Protein AF-A0A7V2LCC2-F1 (afdb_monomer)

Mean predicted aligned error: 16.61 Å

pLDDT: mean 72.64, std 18.18, range [40.62, 97.19]

Secondary structure (DSSP, 8-state):
---HHHHHHHHHHHHHHTT------GGG----EEEPPP-SSEEEEEETTT--EEEEESS-S--HHHHHHHHHHTS--------

Sequence (83 aa):
MRNVLDKVELRKADKAACKKRRRTDEAHCIHYWIIESPDGPTSRGVCKHCGAEKEFRNYVVYSPWEDEIAKSIERPRATADEI

Nearest PDB structures (foldseek):
  5ejk-assembly1_H  TM=6.155E-01  e=1.419E+00  Rous sarcoma virus - Prague C
  7wbx-assembly1_W  TM=4.968E-01  e=1.610E+00  Komagataella phaffii
  6kco-assembly3_E  TM=4.256E-01  e=1.512E+00  Drosophila melanogaster
  8rap-assembly1_Z  TM=5.175E-01  e=2.669E+00  Saccharomyces cerevisiae
  7t3b-assembly1_E  TM=2.706E-01  e=3.899E+00  Homo sapiens

Structure (mmCIF, N/CA/C/O backbone):
data_AF-A0A7V2LCC2-F1
#
_entry.id   AF-A0A7V2LCC2-F1
#
loop_
_atom_site.group_PDB
_atom_site.id
_atom_site.type_symbol
_atom_site.label_atom_id
_atom_site.label_alt_id
_atom_site.label_comp_id
_atom_site.label_asym_id
_atom_site.label_entity_id
_atom_site.label_seq_id
_atom_site.pdbx_PDB_ins_code
_atom_site.Cartn_x
_atom_site.Cartn_y
_atom_site.Cartn_z
_atom_site.occupancy
_atom_site.B_iso_or_equiv
_atom_site.auth_seq_id
_atom_site.auth_comp_id
_atom_site.auth_asym_id
_atom_site.auth_atom_id
_atom_site.pdbx_PDB_model_num
ATOM 1 N N . MET A 1 1 ? -28.946 -26.989 37.540 1.00 49.56 1 MET A N 1
ATOM 2 C CA . MET A 1 1 ? -28.960 -27.488 36.145 1.00 49.56 1 MET A CA 1
ATOM 3 C C . MET A 1 1 ? -28.579 -26.316 35.252 1.00 49.56 1 MET A C 1
ATOM 5 O O . MET A 1 1 ? -29.238 -25.294 35.345 1.00 49.56 1 MET A O 1
ATOM 9 N N . ARG A 1 2 ? -27.472 -26.382 34.498 1.00 55.47 2 ARG A N 1
ATOM 10 C CA . ARG A 1 2 ? -27.054 -25.265 33.625 1.00 55.47 2 ARG A CA 1
ATOM 11 C C . ARG A 1 2 ? -27.818 -25.372 32.305 1.00 55.47 2 ARG A C 1
ATOM 13 O O . ARG A 1 2 ? -27.637 -26.357 31.592 1.00 55.47 2 ARG A O 1
ATOM 20 N N . ASN A 1 3 ? -28.703 -24.412 32.052 1.00 57.69 3 ASN A N 1
ATOM 21 C CA . ASN A 1 3 ? -29.660 -24.418 30.952 1.00 57.69 3 ASN A CA 1
ATOM 22 C C . ASN A 1 3 ? -28.940 -24.289 29.595 1.00 57.69 3 ASN A C 1
ATOM 24 O O . ASN A 1 3 ? -27.961 -23.557 29.452 1.00 57.69 3 ASN A O 1
ATOM 28 N N . VAL A 1 4 ? -29.398 -25.042 28.594 1.00 59.34 4 VAL A N 1
ATOM 29 C CA . VAL A 1 4 ? -28.808 -25.081 27.241 1.00 59.34 4 VAL A CA 1
ATOM 30 C C . VAL A 1 4 ? -29.094 -23.781 26.479 1.00 59.34 4 VAL A C 1
ATOM 32 O O . VAL A 1 4 ? -28.296 -23.383 25.630 1.00 59.34 4 VAL A O 1
ATOM 35 N N . LEU A 1 5 ? -30.181 -23.089 26.832 1.00 57.00 5 LEU A N 1
ATOM 36 C CA . LEU A 1 5 ? -30.596 -21.823 26.224 1.00 57.00 5 LEU A CA 1
ATOM 37 C C . LEU A 1 5 ? -29.607 -20.678 26.519 1.00 57.00 5 LEU A C 1
ATOM 39 O O . LEU A 1 5 ? -29.276 -19.925 25.606 1.00 57.00 5 LEU A O 1
ATOM 43 N N . ASP A 1 6 ? -29.003 -20.651 27.713 1.00 55.34 6 ASP A N 1
ATOM 44 C CA . ASP A 1 6 ? -27.999 -19.644 28.105 1.00 55.34 6 ASP A CA 1
ATOM 45 C C . ASP A 1 6 ? -26.732 -19.711 27.229 1.00 55.34 6 ASP A C 1
ATOM 47 O O . ASP A 1 6 ? -26.094 -18.702 26.928 1.00 55.34 6 ASP A O 1
ATOM 51 N N . LYS A 1 7 ? -26.362 -20.910 26.755 1.00 52.41 7 LYS A N 1
ATOM 52 C CA . LYS A 1 7 ? -25.182 -21.109 25.891 1.00 52.41 7 LYS A CA 1
ATOM 53 C C . LYS A 1 7 ? -25.405 -20.647 24.451 1.00 52.41 7 LYS A C 1
ATOM 55 O O . LYS A 1 7 ? -24.433 -20.351 23.755 1.00 52.41 7 LYS A O 1
ATOM 60 N N . VAL A 1 8 ? -26.654 -20.617 23.984 1.00 53.88 8 VAL A N 1
ATOM 61 C CA . VAL A 1 8 ? -26.993 -20.158 22.628 1.00 53.88 8 VAL A CA 1
ATOM 62 C C . VAL A 1 8 ? -26.928 -18.633 22.553 1.00 53.88 8 VAL A C 1
ATOM 64 O O . VAL A 1 8 ? -26.460 -18.096 21.550 1.00 53.88 8 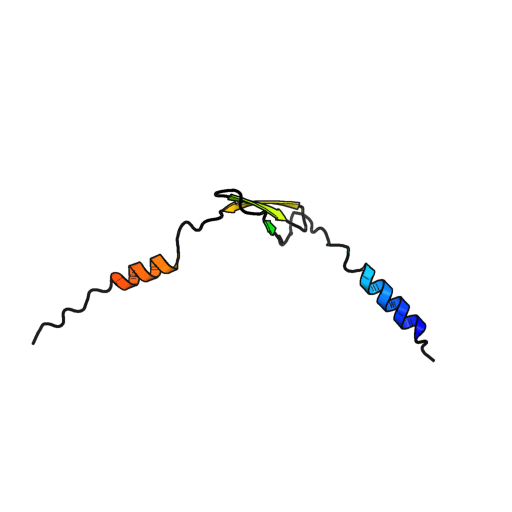VAL A O 1
ATOM 67 N N . GLU A 1 9 ? -27.324 -17.934 23.616 1.00 53.25 9 GLU A N 1
ATOM 68 C CA . GLU A 1 9 ? -27.261 -16.469 23.681 1.00 53.25 9 GLU A CA 1
ATOM 69 C C . GLU A 1 9 ? -25.825 -15.945 23.817 1.00 53.25 9 GLU A C 1
ATOM 71 O O . GLU A 1 9 ? -25.462 -14.979 23.145 1.00 53.25 9 GLU A O 1
ATOM 76 N N . LEU A 1 10 ? -24.960 -16.658 24.549 1.00 48.00 10 LEU A N 1
ATOM 77 C CA . LEU A 1 10 ? -23.524 -16.355 24.617 1.00 48.00 10 LEU A CA 1
ATOM 78 C C . LEU A 1 10 ? -22.839 -16.472 23.240 1.00 48.00 10 LEU A C 1
ATOM 80 O O . LEU A 1 10 ? -22.081 -15.590 22.849 1.00 48.00 10 LEU A O 1
ATOM 84 N N . ARG A 1 11 ? -23.195 -17.484 22.432 1.00 55.03 11 ARG A N 1
ATOM 85 C CA . ARG A 1 11 ? -22.660 -17.648 21.060 1.00 55.03 11 ARG A CA 1
ATOM 86 C C . ARG A 1 11 ? -23.161 -16.593 20.069 1.00 55.03 11 ARG A C 1
ATOM 88 O O . ARG A 1 11 ? -22.504 -16.337 19.058 1.00 55.03 11 ARG A O 1
ATOM 95 N N . LYS A 1 12 ? -24.337 -16.001 20.307 1.00 49.84 12 LYS A N 1
ATOM 96 C CA . LYS A 1 12 ? -24.861 -14.900 19.479 1.00 49.84 12 LYS A CA 1
ATOM 97 C C . LYS A 1 12 ? -24.099 -13.594 19.739 1.00 49.84 12 LYS A C 1
ATOM 99 O O . LYS A 1 12 ? -23.917 -12.823 18.798 1.00 49.84 12 LYS A O 1
ATOM 104 N N . ALA A 1 13 ? -23.581 -13.390 20.953 1.00 46.75 13 ALA A N 1
ATOM 105 C CA . ALA A 1 13 ? -22.714 -12.258 21.287 1.00 46.75 13 ALA A CA 1
ATOM 106 C C . ALA A 1 13 ? -21.338 -12.341 20.589 1.00 46.75 13 ALA A C 1
ATOM 108 O O . ALA A 1 13 ? -20.829 -11.327 20.104 1.00 46.75 13 ALA A O 1
ATOM 109 N N . ASP A 1 14 ? -20.791 -13.548 20.415 1.00 51.69 14 ASP A N 1
ATOM 110 C CA . ASP A 1 14 ? -19.494 -13.758 19.750 1.00 51.69 14 ASP A CA 1
ATOM 111 C C . ASP A 1 14 ? -19.512 -13.402 18.249 1.00 51.69 14 ASP A C 1
ATOM 113 O O . ASP A 1 14 ? -18.507 -12.960 17.687 1.00 51.69 14 ASP A O 1
ATOM 117 N N . LYS A 1 15 ? -20.671 -13.512 17.579 1.00 46.44 15 LYS A N 1
ATOM 118 C CA . LYS A 1 15 ? -20.825 -13.119 16.163 1.00 46.44 15 LYS A CA 1
ATOM 119 C C . LYS A 1 15 ? -20.950 -11.607 15.946 1.00 46.44 15 LYS A C 1
ATOM 121 O O . LYS A 1 15 ? -20.734 -11.142 14.827 1.00 46.44 15 LYS A O 1
ATOM 126 N N . ALA A 1 16 ? -21.235 -10.829 16.990 1.00 45.84 16 ALA A N 1
ATOM 127 C CA . ALA A 1 16 ? -21.227 -9.366 16.928 1.00 45.84 16 ALA A CA 1
ATOM 128 C C . ALA A 1 16 ? -19.828 -8.767 17.191 1.00 45.84 16 ALA A C 1
ATOM 130 O O . ALA A 1 16 ? -19.550 -7.638 16.777 1.00 45.84 16 ALA A O 1
ATOM 131 N N . ALA A 1 17 ? -18.921 -9.525 17.818 1.00 46.59 17 ALA A N 1
ATOM 132 C CA . ALA A 1 17 ? -17.590 -9.057 18.210 1.00 46.59 17 ALA A CA 1
ATOM 133 C C . ALA A 1 17 ? -16.572 -8.986 17.052 1.00 46.59 17 ALA A C 1
ATOM 135 O O . ALA A 1 17 ? -15.636 -8.191 17.102 1.00 46.59 17 ALA A O 1
ATOM 136 N N . CYS A 1 18 ? -16.766 -9.732 15.959 1.00 40.62 18 CYS A N 1
ATOM 137 C CA . CYS A 1 18 ? -15.846 -9.702 14.811 1.00 40.62 18 CYS A CA 1
ATOM 138 C C . CYS A 1 18 ? -15.921 -8.388 13.987 1.00 40.62 18 CYS A C 1
ATOM 140 O O . CYS A 1 18 ? -15.083 -8.145 13.118 1.00 40.62 18 CYS A O 1
ATOM 142 N N . LYS A 1 19 ? -16.899 -7.496 14.235 1.00 53.97 19 LYS A N 1
ATOM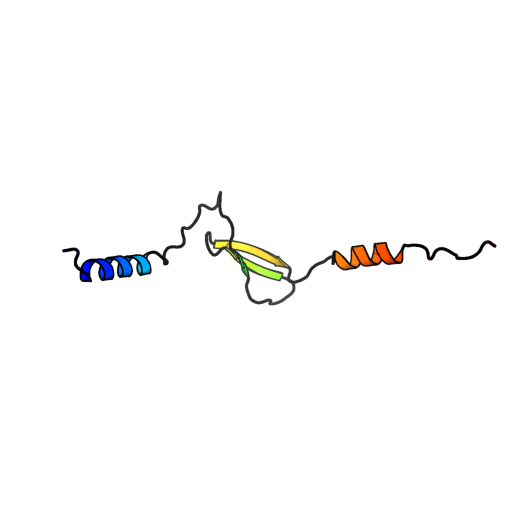 143 C CA . LYS A 1 19 ? -17.198 -6.377 13.316 1.00 53.97 19 LYS A CA 1
ATOM 144 C C . LYS A 1 19 ? -16.496 -5.044 13.603 1.00 53.97 19 LYS A C 1
ATOM 146 O O . LYS A 1 19 ? -16.640 -4.112 12.815 1.00 53.97 19 LYS A O 1
ATOM 151 N N . LYS A 1 20 ? -15.703 -4.914 14.668 1.00 48.19 20 LYS A N 1
ATOM 152 C CA . LYS A 1 20 ? -14.987 -3.656 14.948 1.00 48.19 20 LYS A CA 1
ATOM 153 C C . LYS A 1 20 ? -13.486 -3.841 14.793 1.00 48.19 20 LYS A C 1
ATOM 155 O O . LYS A 1 20 ? -12.778 -4.189 15.731 1.00 48.19 20 LYS A O 1
ATOM 160 N N . ARG A 1 21 ? -12.998 -3.569 13.578 1.00 56.62 21 ARG A N 1
ATOM 161 C CA . ARG A 1 21 ? -11.569 -3.366 13.321 1.00 56.62 21 ARG A CA 1
ATOM 162 C C . ARG A 1 21 ? -11.129 -2.188 14.188 1.00 56.62 21 AR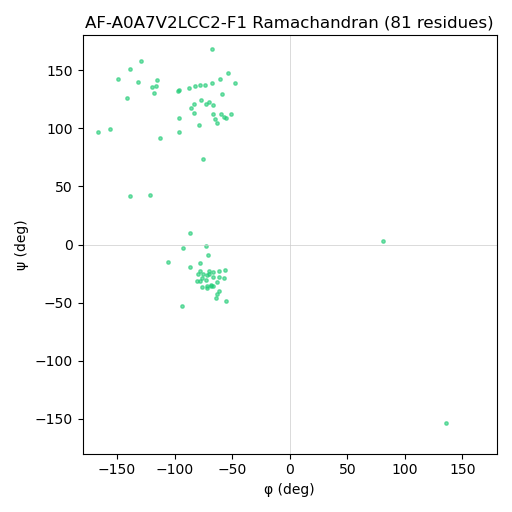G A C 1
ATOM 164 O O . ARG A 1 21 ? -11.585 -1.066 13.986 1.00 56.62 21 ARG A O 1
ATOM 171 N N . ARG A 1 22 ? -10.290 -2.462 15.182 1.00 61.94 22 ARG A N 1
ATOM 172 C CA . ARG A 1 22 ? -9.628 -1.451 16.005 1.00 61.94 22 ARG A CA 1
ATOM 173 C C . ARG A 1 22 ? -8.843 -0.539 15.051 1.00 61.94 22 ARG A C 1
ATOM 175 O O . ARG A 1 22 ? -7.901 -1.006 14.411 1.00 61.94 22 ARG A O 1
ATOM 182 N N . ARG A 1 23 ? -9.291 0.712 14.884 1.00 58.06 23 ARG A N 1
ATOM 183 C CA . ARG A 1 23 ? -8.482 1.763 14.253 1.00 58.06 23 ARG A CA 1
ATOM 184 C C . ARG A 1 23 ? -7.303 1.982 15.189 1.00 58.06 23 ARG A C 1
ATOM 186 O O . ARG A 1 23 ? -7.495 2.391 16.330 1.00 58.06 23 ARG A O 1
ATOM 193 N N . THR A 1 24 ? -6.126 1.546 14.770 1.00 59.12 24 THR A N 1
ATOM 194 C CA . THR A 1 24 ? -4.882 1.847 15.474 1.00 59.12 24 THR A CA 1
ATOM 195 C C . THR A 1 24 ? -4.549 3.304 15.205 1.00 59.12 24 THR A C 1
ATOM 197 O O . THR A 1 24 ? -4.699 3.749 14.069 1.00 59.12 24 THR A O 1
ATOM 200 N N . ASP A 1 25 ? -4.127 4.012 16.246 1.00 61.97 25 ASP A N 1
ATOM 201 C CA . ASP A 1 25 ? -3.537 5.343 16.140 1.00 61.97 25 ASP A CA 1
ATOM 202 C C . ASP A 1 25 ? -2.459 5.365 15.039 1.00 61.97 25 ASP A C 1
ATOM 204 O O . ASP A 1 25 ? -1.721 4.383 14.880 1.00 61.97 25 ASP A O 1
ATOM 208 N N . GLU A 1 26 ? -2.407 6.439 14.246 1.00 62.28 26 GLU A N 1
ATOM 209 C CA . GLU A 1 26 ? -1.487 6.565 13.106 1.00 62.28 26 GLU A CA 1
ATOM 210 C C . GLU A 1 26 ? -0.020 6.394 13.517 1.00 62.28 26 GLU A C 1
ATOM 212 O O . GLU A 1 26 ? 0.761 5.854 12.736 1.00 62.28 26 GLU A O 1
ATOM 217 N N . ALA A 1 27 ? 0.340 6.738 14.760 1.00 70.94 27 ALA A N 1
ATOM 218 C CA . ALA A 1 27 ? 1.714 6.636 15.242 1.00 70.94 27 ALA A CA 1
ATOM 219 C C . ALA A 1 27 ? 2.234 5.188 15.355 1.00 70.94 27 ALA A C 1
ATOM 221 O O . ALA A 1 27 ? 3.442 4.971 15.309 1.00 70.94 27 ALA A O 1
ATOM 222 N N . HIS A 1 28 ? 1.354 4.184 15.485 1.00 80.50 28 HIS A N 1
ATOM 223 C CA . HIS A 1 28 ? 1.744 2.777 15.683 1.00 80.50 28 HIS A CA 1
ATOM 224 C C . HIS A 1 28 ? 0.883 1.800 14.865 1.00 80.50 28 HIS A C 1
ATOM 226 O O . HIS A 1 28 ? 0.454 0.750 15.358 1.00 80.50 28 HIS A O 1
ATOM 232 N N . CYS A 1 29 ? 0.581 2.138 13.610 1.00 87.44 29 CYS A N 1
ATOM 233 C CA . CYS A 1 29 ? -0.188 1.252 12.740 1.00 87.44 29 CYS A CA 1
ATOM 234 C C . CYS A 1 29 ? 0.702 0.194 12.064 1.00 87.44 29 CYS A C 1
ATOM 236 O O . CYS A 1 29 ? 1.588 0.513 11.276 1.00 87.44 29 CYS A O 1
ATOM 238 N N . ILE A 1 30 ? 0.409 -1.092 12.295 1.00 91.50 30 ILE A N 1
ATOM 239 C CA . ILE A 1 30 ? 0.879 -2.168 11.409 1.00 91.50 30 ILE A CA 1
ATOM 240 C C . ILE A 1 30 ? -0.046 -2.179 10.192 1.00 91.50 30 ILE A C 1
ATOM 242 O O . ILE A 1 30 ? -1.194 -2.629 10.262 1.00 91.50 30 ILE A O 1
ATOM 246 N N . HIS A 1 31 ? 0.436 -1.628 9.082 1.00 93.56 31 HIS A N 1
ATOM 247 C CA . HIS A 1 31 ? -0.409 -1.388 7.923 1.00 93.56 31 HIS A CA 1
ATOM 248 C C . HIS A 1 31 ? -0.774 -2.682 7.187 1.00 93.56 31 HIS A C 1
ATOM 250 O O . HIS A 1 31 ? 0.082 -3.392 6.663 1.00 93.56 31 HIS A O 1
ATOM 256 N N . TYR A 1 32 ? -2.079 -2.942 7.092 1.00 94.25 32 TYR A N 1
ATOM 257 C CA . TYR A 1 32 ? -2.649 -3.934 6.182 1.00 94.25 32 TYR A CA 1
ATOM 258 C C . TYR A 1 32 ? -3.110 -3.213 4.916 1.00 94.25 32 TYR A C 1
ATOM 260 O O . TYR A 1 32 ? -4.191 -2.611 4.903 1.00 94.25 32 TYR A O 1
ATOM 268 N N . TRP A 1 33 ? -2.268 -3.229 3.887 1.00 95.69 33 TRP A N 1
ATOM 269 C CA . TRP A 1 33 ? -2.504 -2.520 2.633 1.00 95.69 33 TRP A CA 1
ATOM 270 C C . TRP A 1 33 ? -3.514 -3.257 1.754 1.00 95.69 33 TRP A C 1
ATOM 272 O O . TRP A 1 33 ? -3.327 -4.425 1.423 1.00 95.69 33 TRP A O 1
ATOM 282 N N . ILE A 1 34 ? -4.581 -2.559 1.369 1.00 96.56 34 ILE A N 1
ATOM 283 C CA . ILE A 1 34 ? -5.467 -2.957 0.276 1.00 96.56 34 ILE A CA 1
ATOM 284 C C . ILE A 1 34 ? -4.993 -2.207 -0.958 1.00 96.56 34 ILE A C 1
ATOM 286 O O . ILE A 1 34 ? -5.139 -0.989 -1.007 1.00 96.56 34 ILE A O 1
ATOM 290 N N . ILE A 1 35 ? -4.397 -2.919 -1.908 1.00 96.75 35 ILE A N 1
ATOM 291 C CA . ILE A 1 35 ? -3.880 -2.350 -3.155 1.00 96.75 35 ILE A CA 1
ATOM 292 C C . ILE A 1 35 ? -4.948 -2.531 -4.233 1.00 96.75 35 ILE A C 1
ATOM 294 O O . ILE A 1 35 ? -5.553 -3.603 -4.323 1.00 96.75 35 ILE A O 1
ATOM 298 N N . GLU A 1 36 ? -5.227 -1.470 -4.986 1.00 96.12 36 GLU A N 1
ATOM 299 C CA . GLU A 1 36 ? -6.201 -1.504 -6.079 1.00 96.12 36 GLU A CA 1
ATOM 300 C C . GLU A 1 36 ? -5.736 -2.393 -7.244 1.00 96.12 36 GLU A C 1
ATOM 302 O O . GLU A 1 36 ? -4.591 -2.849 -7.297 1.00 96.12 36 GLU A O 1
ATOM 307 N N . SER A 1 37 ? -6.653 -2.678 -8.171 1.00 95.75 37 SER A N 1
ATOM 308 C CA . SER A 1 37 ? -6.303 -3.371 -9.409 1.00 95.75 37 SER A CA 1
ATOM 309 C C . SER A 1 37 ? -5.282 -2.552 -10.205 1.00 95.75 37 SER A C 1
ATOM 311 O O . SER A 1 37 ? -5.387 -1.328 -10.231 1.00 95.75 37 SER A O 1
ATOM 313 N N . PRO A 1 38 ? -4.313 -3.201 -10.866 1.00 93.75 38 PRO A N 1
ATOM 314 C CA . PRO A 1 38 ? -3.275 -2.482 -11.587 1.00 93.75 38 PRO A CA 1
ATOM 315 C C . PRO A 1 38 ? -3.866 -1.724 -12.783 1.00 93.75 38 PRO A C 1
ATOM 317 O O . PRO A 1 38 ? -4.413 -2.346 -13.691 1.00 93.75 38 PRO A O 1
ATOM 320 N N . ASP A 1 39 ? -3.699 -0.400 -12.790 1.00 88.94 39 ASP A N 1
ATOM 321 C CA . ASP A 1 39 ? -4.064 0.500 -13.898 1.00 88.94 39 ASP A CA 1
ATOM 322 C C . ASP A 1 39 ? -2.829 1.271 -14.403 1.00 88.94 39 ASP A C 1
ATOM 324 O O . ASP A 1 39 ? -2.841 2.479 -14.613 1.00 88.94 39 ASP A O 1
ATOM 328 N N . GLY A 1 40 ? -1.696 0.572 -14.538 1.00 91.94 40 GLY A N 1
ATOM 329 C CA . GLY A 1 40 ? -0.454 1.157 -15.049 1.00 91.94 40 GLY A CA 1
ATOM 330 C C . GLY A 1 40 ? 0.800 0.776 -14.255 1.00 91.94 40 GLY A C 1
ATOM 331 O O . GLY A 1 40 ? 0.853 -0.309 -13.670 1.00 91.94 40 GLY A O 1
ATOM 332 N N . PRO A 1 41 ? 1.850 1.623 -14.259 1.00 94.31 41 PRO A N 1
ATOM 333 C CA . PRO A 1 41 ? 3.133 1.315 -13.618 1.00 94.31 41 PRO A CA 1
ATOM 334 C C . PRO A 1 41 ? 3.052 1.312 -12.087 1.00 94.31 41 PRO A C 1
ATOM 336 O O . PRO A 1 41 ? 3.877 0.671 -11.427 1.00 94.31 41 PRO A O 1
ATOM 339 N N . THR A 1 42 ? 2.064 2.006 -11.523 1.00 96.38 42 THR A N 1
ATOM 340 C CA . THR A 1 42 ? 1.819 2.088 -10.087 1.00 96.38 42 THR A CA 1
ATOM 341 C C . THR A 1 42 ? 0.362 1.779 -9.753 1.00 96.38 42 THR A C 1
ATOM 343 O O . THR A 1 42 ? -0.516 1.862 -10.607 1.00 96.38 42 THR A O 1
ATOM 346 N N . SER A 1 43 ? 0.127 1.375 -8.508 1.00 97.19 43 SER A N 1
ATOM 347 C CA . SER A 1 43 ? -1.195 1.155 -7.922 1.00 97.19 43 SER A CA 1
ATOM 348 C C . SER A 1 43 ? -1.260 1.855 -6.571 1.00 97.19 43 SER A C 1
ATOM 350 O O . SER A 1 43 ? -0.309 1.796 -5.780 1.00 97.19 43 SER A O 1
ATOM 352 N N . ARG A 1 44 ? -2.388 2.482 -6.258 1.00 97.00 44 ARG A N 1
ATOM 353 C CA . ARG A 1 44 ? -2.640 3.045 -4.930 1.00 97.00 44 ARG A CA 1
ATOM 354 C C . ARG A 1 44 ? -3.021 1.944 -3.947 1.00 97.00 44 ARG A C 1
ATOM 356 O O . ARG A 1 44 ? -3.832 1.063 -4.234 1.00 97.00 44 ARG A O 1
ATOM 363 N N . GLY A 1 45 ? -2.460 2.024 -2.749 1.00 96.75 45 GLY A N 1
ATOM 364 C CA . GLY A 1 45 ? -2.819 1.184 -1.620 1.00 96.75 45 GLY A CA 1
ATOM 365 C C . GLY A 1 45 ? -3.335 2.002 -0.448 1.00 96.75 45 GLY A C 1
ATOM 366 O O . GLY A 1 45 ? -2.732 3.005 -0.075 1.00 96.75 45 GLY A O 1
ATOM 367 N N . VAL A 1 46 ? -4.423 1.537 0.166 1.00 96.44 46 VAL A N 1
ATOM 368 C CA . VAL A 1 46 ? -5.026 2.155 1.354 1.00 96.44 46 VAL A CA 1
ATOM 369 C C . VAL A 1 46 ? -4.978 1.175 2.519 1.00 96.44 46 VAL A C 1
ATOM 371 O O . VAL A 1 46 ? -5.371 0.009 2.403 1.00 96.44 46 VAL A O 1
ATOM 374 N N . CYS A 1 47 ? -4.495 1.624 3.674 1.00 95.19 47 CYS A N 1
ATOM 375 C CA . CYS A 1 47 ? -4.468 0.800 4.871 1.00 95.19 47 CYS A CA 1
ATOM 376 C C . CYS A 1 47 ? -5.891 0.577 5.389 1.00 95.19 47 CYS A C 1
ATOM 378 O O . CYS A 1 47 ? -6.584 1.515 5.780 1.00 95.19 47 CYS A O 1
ATOM 380 N N . LYS A 1 48 ? -6.308 -0.686 5.520 1.00 91.50 48 LYS A N 1
ATOM 381 C CA . LYS A 1 48 ? -7.654 -1.030 6.011 1.00 91.50 48 LYS A CA 1
ATOM 382 C C . LYS A 1 48 ? -7.911 -0.538 7.447 1.00 91.50 48 LYS A C 1
ATOM 384 O O . LYS A 1 48 ? -9.064 -0.481 7.878 1.00 91.50 48 LYS A O 1
ATOM 389 N N . HIS A 1 49 ? -6.853 -0.316 8.237 1.00 87.88 49 HIS A N 1
ATOM 390 C CA . HIS A 1 49 ? -6.930 0.016 9.667 1.00 87.88 49 HIS A CA 1
ATOM 391 C C . HIS A 1 49 ? -6.917 1.516 9.954 1.00 87.88 49 HIS A C 1
ATOM 393 O O . HIS A 1 49 ? -7.802 1.975 10.668 1.00 87.88 49 HIS A O 1
ATOM 399 N N . CYS A 1 50 ? -5.940 2.258 9.432 1.00 90.31 50 CYS A N 1
ATOM 400 C CA . CYS A 1 50 ? -5.804 3.695 9.690 1.00 90.31 50 CYS A CA 1
ATOM 401 C C . CYS A 1 50 ? -6.220 4.574 8.506 1.00 90.31 50 CYS A C 1
ATOM 403 O O . CYS A 1 50 ? -6.433 5.760 8.696 1.00 90.31 50 CYS A O 1
ATOM 405 N N . GLY A 1 51 ? -6.368 4.014 7.302 1.00 91.44 51 GLY A N 1
ATOM 406 C CA . GLY A 1 51 ? -6.693 4.792 6.106 1.00 91.44 51 GLY A CA 1
ATOM 407 C C . GLY A 1 51 ? -5.501 5.490 5.451 1.00 91.44 51 GLY A C 1
ATOM 408 O O . GLY A 1 51 ? -5.710 6.163 4.454 1.00 91.44 51 GLY A O 1
ATOM 409 N N . ALA A 1 52 ? -4.272 5.304 5.952 1.00 93.62 52 ALA A N 1
ATOM 410 C CA . ALA A 1 52 ? -3.070 5.808 5.284 1.00 93.62 52 ALA A CA 1
ATOM 411 C C . ALA A 1 52 ? -3.008 5.335 3.826 1.00 93.62 52 ALA A C 1
ATOM 413 O O . ALA A 1 52 ? -3.440 4.219 3.526 1.00 93.62 52 ALA A O 1
ATOM 414 N N . GLU A 1 53 ? -2.431 6.159 2.956 1.00 95.75 53 GLU A N 1
ATOM 415 C CA . GLU A 1 53 ? -2.305 5.908 1.521 1.00 95.75 53 GLU A CA 1
ATOM 416 C C . GLU A 1 53 ? -0.831 5.774 1.131 1.00 95.75 53 GLU A C 1
ATOM 418 O O . GLU A 1 53 ? 0.036 6.469 1.665 1.00 95.75 53 GLU A O 1
ATOM 423 N N . LYS A 1 54 ? -0.531 4.856 0.210 1.00 95.31 54 LYS A N 1
ATOM 424 C CA . LYS A 1 54 ? 0.815 4.657 -0.333 1.00 95.31 54 LYS A CA 1
ATOM 425 C C . LYS A 1 54 ? 0.739 4.176 -1.776 1.00 95.31 54 LYS A C 1
ATOM 427 O O . LYS A 1 54 ? -0.112 3.359 -2.111 1.00 95.31 54 LYS A O 1
ATOM 432 N N . GLU A 1 55 ? 1.658 4.640 -2.612 1.00 96.50 55 GLU A N 1
ATOM 433 C CA . GLU A 1 55 ? 1.817 4.150 -3.979 1.00 96.50 55 GLU A CA 1
ATOM 434 C C . GLU A 1 55 ? 2.755 2.930 -4.033 1.00 96.50 55 GLU A C 1
ATOM 436 O O . GLU A 1 55 ? 3.825 2.910 -3.412 1.00 96.50 55 GLU A O 1
ATOM 441 N N . PHE A 1 56 ? 2.345 1.901 -4.773 1.00 95.19 56 PHE A N 1
ATOM 442 C CA . PHE A 1 56 ? 3.092 0.666 -4.999 1.00 95.19 56 PHE A CA 1
ATOM 443 C C . PHE A 1 56 ? 3.439 0.534 -6.480 1.00 95.19 56 PHE A C 1
ATOM 445 O O . PHE A 1 56 ? 2.594 0.775 -7.332 1.00 95.19 56 PHE A O 1
ATOM 452 N N . ARG A 1 57 ? 4.672 0.129 -6.799 1.00 94.62 57 AR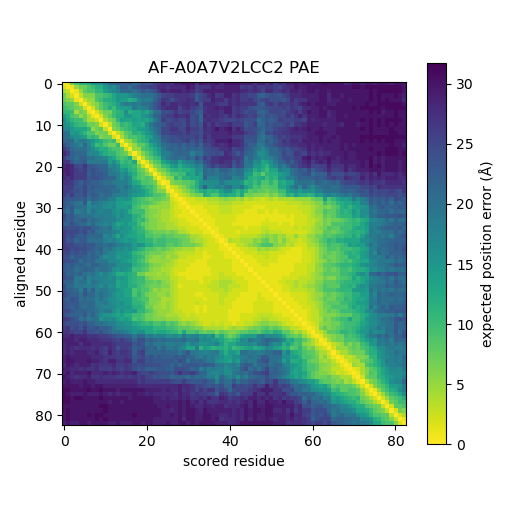G A N 1
ATOM 453 C CA . ARG A 1 57 ? 5.080 -0.160 -8.182 1.00 94.62 57 ARG A CA 1
ATOM 454 C C . ARG A 1 57 ? 4.640 -1.565 -8.571 1.00 94.62 57 ARG A C 1
ATOM 456 O O . ARG A 1 57 ? 4.860 -2.506 -7.812 1.00 94.62 57 ARG A O 1
ATOM 463 N N . ASN A 1 58 ? 4.100 -1.702 -9.776 1.00 93.94 58 ASN A N 1
ATOM 464 C CA . ASN A 1 58 ? 3.642 -2.981 -10.328 1.00 93.94 58 ASN A CA 1
ATOM 465 C C . ASN A 1 58 ? 4.765 -3.768 -11.027 1.00 93.94 58 ASN A C 1
ATOM 467 O O . ASN A 1 58 ? 4.511 -4.757 -11.706 1.00 93.94 58 ASN A O 1
ATOM 471 N N . TYR A 1 59 ? 6.011 -3.319 -10.882 1.00 89.81 59 TYR A N 1
ATOM 472 C CA . TYR A 1 59 ? 7.187 -3.918 -11.492 1.00 89.81 59 TYR A CA 1
ATOM 473 C C . TYR A 1 59 ? 8.350 -3.936 -10.503 1.00 89.81 59 TYR A C 1
ATOM 475 O O . TYR A 1 59 ? 8.475 -3.076 -9.625 1.00 89.81 59 TYR A O 1
ATOM 483 N N . VAL A 1 60 ? 9.222 -4.922 -10.677 1.00 85.31 60 VAL A N 1
ATOM 484 C CA . VAL A 1 60 ? 10.512 -5.002 -9.994 1.00 85.31 60 VAL A CA 1
ATOM 485 C C . VA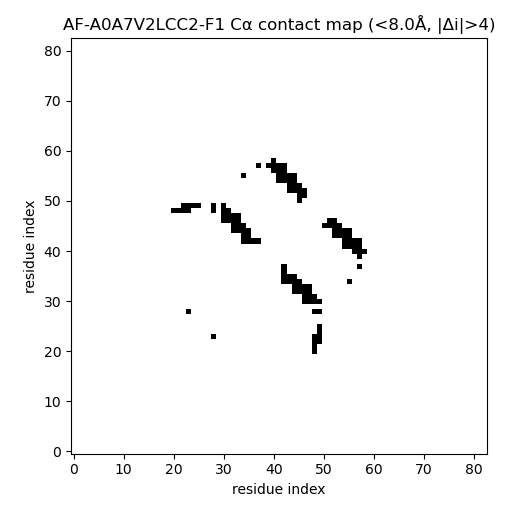L A 1 60 ? 11.581 -4.439 -10.929 1.00 85.31 60 VAL A C 1
ATOM 487 O O . VAL A 1 60 ? 11.593 -4.751 -12.113 1.00 85.31 60 VAL A O 1
ATOM 490 N N . VAL A 1 61 ? 12.444 -3.555 -10.420 1.00 79.56 61 VAL A N 1
ATOM 491 C CA . VAL A 1 61 ? 13.517 -2.925 -11.222 1.00 79.56 61 VAL A CA 1
ATOM 492 C C . VAL A 1 61 ? 14.709 -3.868 -11.390 1.00 79.56 61 VAL A C 1
ATOM 494 O O . VAL A 1 61 ? 15.459 -3.752 -12.350 1.00 79.56 61 VAL A O 1
ATOM 497 N N . TYR A 1 62 ? 14.876 -4.797 -10.450 1.00 74.31 62 TYR A N 1
ATOM 498 C CA . TYR A 1 62 ? 15.977 -5.740 -10.427 1.00 74.31 62 TYR A CA 1
ATOM 499 C C . TYR A 1 62 ? 15.476 -7.100 -9.961 1.00 74.31 62 TYR A C 1
ATOM 501 O O . TYR A 1 62 ? 14.843 -7.180 -8.903 1.00 74.31 62 TYR A O 1
ATOM 509 N N . SER A 1 63 ? 15.727 -8.152 -10.739 1.00 77.00 63 SER A N 1
ATOM 510 C CA . SER A 1 63 ? 15.482 -9.522 -10.301 1.00 77.00 63 SER A CA 1
ATOM 511 C C . SER A 1 63 ? 16.715 -10.016 -9.540 1.00 77.00 63 SER A C 1
ATOM 513 O O . SER A 1 63 ? 17.778 -10.156 -10.145 1.00 77.00 63 SER A O 1
ATOM 515 N N . PRO A 1 64 ? 16.611 -10.349 -8.241 1.00 68.94 64 PRO A N 1
ATOM 516 C CA . PRO A 1 64 ? 17.726 -10.950 -7.502 1.00 68.94 64 PRO A CA 1
ATOM 517 C C . PRO A 1 64 ? 18.256 -12.238 -8.156 1.00 68.94 64 PRO A C 1
ATOM 519 O O . PRO A 1 64 ? 19.401 -12.616 -7.956 1.00 68.94 64 PRO A O 1
ATOM 522 N N . TRP A 1 65 ? 17.435 -12.890 -8.979 1.00 72.56 65 TRP A N 1
ATOM 523 C CA . TRP A 1 65 ? 17.780 -14.106 -9.708 1.00 72.56 65 TRP A CA 1
ATOM 524 C C . TRP A 1 65 ? 18.649 -13.830 -10.944 1.00 72.56 65 TRP A C 1
ATOM 526 O O . TRP A 1 65 ? 19.487 -14.654 -11.292 1.00 72.56 65 TRP A O 1
ATOM 536 N N . GLU A 1 66 ? 18.491 -12.675 -11.601 1.00 66.00 66 GLU A N 1
ATOM 537 C CA . GLU A 1 66 ? 19.358 -12.265 -12.723 1.00 66.00 66 GLU A CA 1
ATOM 538 C C . GLU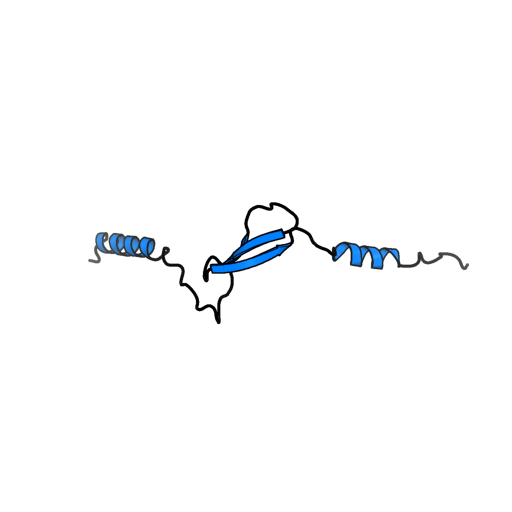 A 1 66 ? 20.777 -11.965 -12.230 1.00 66.00 66 GLU A C 1
ATOM 540 O O . GLU A 1 66 ? 21.762 -12.299 -12.881 1.00 66.00 66 GLU A O 1
ATOM 545 N N . ASP A 1 67 ? 20.860 -11.405 -11.029 1.00 66.50 67 ASP A N 1
ATOM 546 C CA . ASP A 1 67 ? 22.085 -11.069 -10.319 1.00 66.50 67 ASP A CA 1
ATOM 547 C C . ASP A 1 67 ? 22.941 -12.303 -9.988 1.00 66.50 67 ASP A C 1
ATOM 549 O O . ASP A 1 67 ? 24.164 -12.317 -10.140 1.00 66.50 67 ASP A O 1
ATOM 553 N N . GLU A 1 68 ? 22.286 -13.374 -9.541 1.00 65.81 68 GLU A N 1
ATOM 554 C CA . GLU A 1 68 ? 22.925 -14.662 -9.268 1.00 65.81 68 GLU A CA 1
ATOM 555 C C . GLU A 1 68 ? 23.328 -15.387 -10.558 1.00 65.81 68 GLU A C 1
ATOM 557 O O . GLU A 1 68 ? 24.410 -15.976 -10.622 1.00 65.81 68 GLU A O 1
ATOM 562 N N . ILE A 1 69 ? 22.502 -15.298 -11.607 1.00 68.88 69 ILE A N 1
ATOM 563 C CA . ILE A 1 69 ? 22.818 -15.855 -12.928 1.00 68.88 69 ILE A CA 1
ATOM 564 C C . ILE A 1 69 ? 24.042 -15.153 -13.525 1.00 68.88 69 ILE A C 1
ATOM 566 O O . ILE A 1 69 ? 24.960 -15.846 -13.968 1.00 68.88 69 ILE A O 1
ATOM 570 N N . ALA A 1 70 ? 24.111 -13.819 -13.480 1.00 67.38 70 ALA A N 1
ATOM 571 C CA . ALA A 1 70 ? 25.272 -13.057 -13.943 1.00 67.38 70 ALA A CA 1
ATOM 572 C C . ALA A 1 70 ? 26.557 -13.525 -13.239 1.00 67.38 70 ALA A C 1
ATOM 574 O O . ALA A 1 70 ? 27.518 -13.924 -13.897 1.00 67.38 70 ALA A O 1
ATOM 575 N N . LYS A 1 71 ? 26.519 -13.644 -11.905 1.00 65.44 71 LYS A N 1
ATOM 576 C CA . LYS A 1 71 ? 27.641 -14.162 -11.099 1.00 65.44 71 LYS A CA 1
ATOM 577 C C . LYS A 1 71 ? 28.011 -15.614 -11.437 1.00 65.44 71 LYS A C 1
ATOM 579 O O . LYS A 1 71 ? 29.160 -16.012 -11.260 1.00 65.44 71 LYS A O 1
ATOM 584 N N . SER A 1 72 ? 27.064 -16.421 -11.918 1.00 67.06 72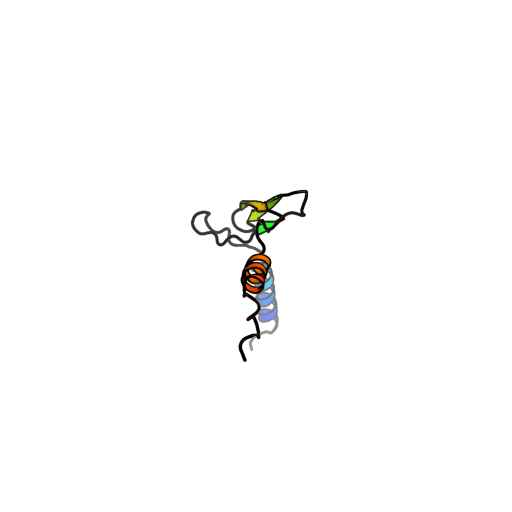 SER A N 1
ATOM 585 C CA . SER A 1 72 ? 27.309 -17.820 -12.295 1.00 67.06 72 SER A CA 1
ATOM 586 C C . SER A 1 72 ? 27.950 -17.990 -13.680 1.00 67.06 72 SER A C 1
ATOM 588 O O . SER A 1 72 ? 28.733 -18.924 -13.870 1.00 67.06 72 SER A O 1
ATOM 590 N N . ILE A 1 73 ? 27.663 -17.085 -14.624 1.00 68.06 73 ILE A N 1
ATOM 591 C CA . ILE A 1 73 ? 28.223 -17.093 -15.989 1.00 68.06 73 ILE A CA 1
ATOM 592 C C . ILE A 1 73 ? 29.674 -16.589 -15.984 1.00 68.06 73 ILE 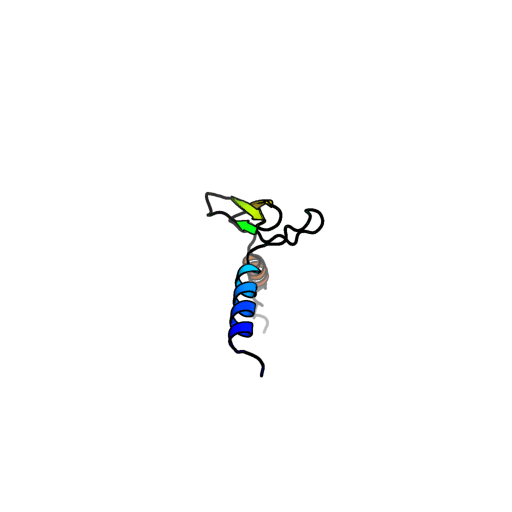A C 1
ATOM 594 O O . ILE A 1 73 ? 30.487 -17.036 -16.790 1.00 68.06 73 ILE A O 1
ATOM 598 N N . GLU A 1 74 ? 30.027 -15.722 -15.034 1.00 60.28 74 GLU A N 1
ATOM 599 C CA . GLU A 1 74 ? 31.385 -15.188 -14.865 1.00 60.28 74 GLU A CA 1
ATOM 600 C C . GLU A 1 74 ? 32.397 -16.195 -14.300 1.00 60.28 74 GLU A C 1
ATOM 602 O O . GLU A 1 74 ? 33.578 -15.870 -14.181 1.00 60.28 74 GLU A O 1
ATOM 607 N N . ARG A 1 75 ? 31.998 -17.435 -13.977 1.00 61.44 75 ARG A N 1
ATOM 608 C CA . ARG A 1 75 ? 32.979 -18.486 -13.676 1.00 61.44 75 ARG A CA 1
ATOM 609 C C . ARG A 1 75 ? 33.753 -18.807 -14.959 1.00 61.44 75 ARG A C 1
ATOM 611 O O . ARG A 1 75 ? 33.161 -19.404 -15.862 1.00 61.44 75 ARG A O 1
ATOM 618 N N . PRO A 1 76 ? 35.060 -18.493 -15.059 1.00 60.00 76 PRO A N 1
ATOM 619 C CA . PRO A 1 76 ? 35.825 -18.885 -16.229 1.00 60.00 76 PRO A CA 1
ATOM 620 C C . PRO A 1 76 ? 35.756 -20.407 -16.349 1.00 60.00 76 PRO A C 1
ATOM 622 O O . PRO A 1 76 ? 35.981 -21.137 -15.378 1.00 60.00 76 PRO A O 1
ATOM 625 N N . ARG A 1 77 ? 35.396 -20.889 -17.543 1.00 57.12 77 ARG A N 1
ATOM 626 C CA . ARG A 1 77 ? 35.526 -22.300 -17.899 1.00 57.12 77 ARG A CA 1
ATOM 627 C C . ARG A 1 77 ? 36.989 -22.649 -17.656 1.00 57.12 77 ARG A C 1
ATOM 629 O O . ARG A 1 77 ? 37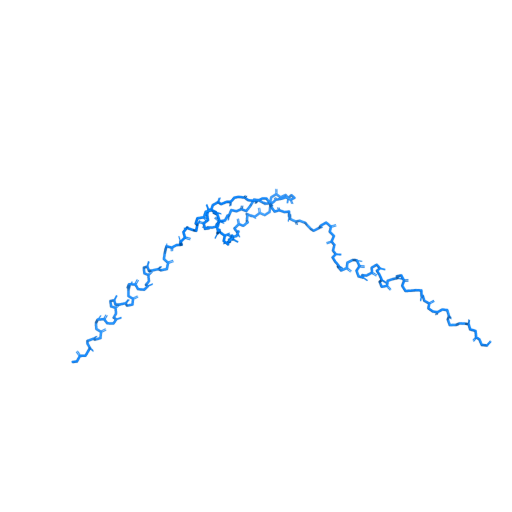.840 -22.135 -18.372 1.00 57.12 77 ARG A O 1
ATOM 636 N N . ALA A 1 78 ? 37.269 -23.444 -16.622 1.00 60.62 78 ALA A N 1
ATOM 637 C CA . ALA A 1 78 ? 38.610 -23.950 -16.374 1.00 60.62 78 ALA A CA 1
ATOM 638 C C . ALA A 1 78 ? 39.097 -24.560 -17.691 1.00 60.62 78 ALA A C 1
ATOM 640 O O . ALA A 1 78 ? 38.485 -25.505 -18.199 1.00 60.62 78 ALA A O 1
ATOM 641 N N . THR A 1 79 ? 40.102 -23.937 -18.300 1.00 57.12 79 THR A N 1
ATOM 642 C CA . THR A 1 79 ? 40.764 -24.464 -19.484 1.00 57.12 79 THR A CA 1
ATOM 643 C C . THR A 1 79 ? 41.406 -25.765 -19.042 1.00 57.12 79 THR A C 1
ATOM 645 O O . THR A 1 79 ? 42.361 -25.771 -18.270 1.00 57.12 79 THR A O 1
ATOM 648 N N . ALA A 1 80 ? 40.794 -26.874 -19.442 1.00 60.97 80 ALA A N 1
ATOM 649 C CA . ALA A 1 80 ? 41.360 -28.197 -19.288 1.00 60.97 80 ALA A CA 1
ATOM 650 C C . ALA A 1 80 ? 42.451 -28.361 -20.347 1.00 60.97 80 ALA A C 1
ATOM 652 O O . ALA A 1 80 ? 42.221 -29.029 -21.342 1.00 60.97 80 ALA A O 1
ATOM 653 N N . ASP A 1 81 ? 43.587 -27.700 -20.152 1.00 63.16 81 ASP A N 1
ATOM 654 C CA . ASP A 1 81 ? 44.790 -27.901 -20.954 1.00 63.16 81 ASP A CA 1
ATOM 655 C C . ASP A 1 81 ? 46.001 -27.474 -20.129 1.00 63.16 81 ASP A C 1
ATOM 657 O O . ASP A 1 81 ? 46.276 -26.287 -19.999 1.00 63.16 81 ASP A O 1
ATOM 661 N N . GLU A 1 82 ? 46.670 -28.461 -19.538 1.00 51.25 82 GLU A N 1
ATOM 662 C CA . GLU A 1 82 ? 48.133 -28.557 -19.465 1.00 51.25 82 GLU A CA 1
ATOM 663 C C . GLU A 1 82 ? 48.466 -29.991 -19.006 1.00 51.25 82 GLU A C 1
ATOM 665 O O . GLU A 1 82 ? 48.347 -30.338 -17.829 1.00 51.25 82 GLU A O 1
ATOM 670 N N . ILE A 1 83 ? 48.758 -30.844 -19.999 1.00 54.72 83 ILE A N 1
ATOM 671 C CA . ILE A 1 83 ? 49.422 -32.153 -19.856 1.00 54.72 83 ILE A CA 1
ATOM 672 C C . ILE A 1 83 ? 50.919 -31.908 -19.684 1.00 54.72 83 ILE A C 1
ATOM 674 O O . ILE A 1 83 ? 51.454 -31.094 -20.470 1.00 54.72 83 ILE A O 1
#

Solvent-accessible surface area (backbone atoms only — not comparable to full-atom values): 5461 Å² total; per-residue (Å²): 133,87,63,71,69,64,58,54,55,56,56,55,55,58,71,61,63,78,73,68,79,73,63,43,59,82,93,72,55,84,76,51,69,48,64,54,78,79,79,60,72,47,27,57,22,36,19,79,49,66,59,54,75,48,82,41,68,73,66,78,94,69,59,76,66,57,57,52,49,54,63,60,68,70,55,75,77,77,76,91,75,85,132

Foldseek 3Di:
DDDPVVVVVVVVVVVVVVPDQAQDDPVDDPFDWDWDDDPDQWTWTAGPRPRDIDIDGPDDPDDVVVVVVVVVVPPPPPPPDDD

Radius of gyration: 27.67 Å; Cα contacts (8 Å, |Δi|>4): 63; chains: 1; bounding box: 80×39×57 Å